Protein AF-A0A2A8S547-F1 (afdb_monomer)

Sequence (89 aa):
MIFAPVGLGVLVDIIVILLTVFLRKRTDSRTLKNVPGIVGTLVALYLFYRGFFEVRGFEGAAYGILSITLIIFALISIIIANKRKEIAG

Solvent-accessible surface area (backbone atoms only — not comparable to full-atom values): 4480 Å² total; per-residue (Å²): 121,62,66,60,31,44,50,52,23,51,58,55,39,52,53,40,40,53,49,20,56,50,38,52,73,75,45,86,54,64,68,68,16,30,44,48,18,53,51,34,38,52,52,16,53,52,37,30,48,40,18,68,75,72,37,66,68,74,62,7,54,32,32,38,51,19,17,53,44,27,39,57,46,15,52,51,24,37,50,61,38,68,50,77,80,76,78,82,124

Radius of gyration: 14.84 Å; Cα contacts (8 Å, |Δi|>4): 108; chains: 1; bounding box: 30×22×48 Å

Foldseek 3Di:
DLCVLLVVLVVVLVVLLVVLVVCLVVDPDLVSSLVSLVVLLVVLVVLLCCLPPPNDDPVSVSSPSNSVSSNVSSVVSNCSSPPDDPPPD

Nearest PDB structures (foldseek):
  4rng-assembly2_D  TM=6.099E-01  e=3.063E+00  Thermodesulfovibrio yellowstonii DSM 11347

Mean predicted aligned error: 4.42 Å

pLDDT: mean 90.49, std 9.95, range [38.97, 97.75]

Secondary structure (DSSP, 8-state):
--HHHHHHHHHHHHHHHHHHHHHHHH---HHHHHHHHHHHHHHHHHHHHIIIIIS-HHHHHHHHHHHHHHHHHHHHHHHHHHS------

Structure (mmCIF, N/CA/C/O backbone):
data_AF-A0A2A8S547-F1
#
_entry.id   AF-A0A2A8S547-F1
#
loop_
_atom_site.group_PDB
_atom_site.id
_atom_site.type_symbol
_atom_site.label_atom_id
_atom_site.label_alt_id
_atom_site.label_comp_id
_atom_site.label_asym_id
_atom_site.label_entity_id
_atom_site.label_seq_id
_atom_site.pdbx_PDB_ins_code
_atom_site.Cartn_x
_atom_site.Cartn_y
_atom_site.Cartn_z
_atom_site.occupancy
_atom_site.B_iso_or_equiv
_atom_site.auth_seq_id
_atom_site.auth_comp_id
_atom_site.auth_asym_id
_atom_site.auth_atom_id
_atom_site.pdbx_PDB_model_num
ATOM 1 N N . MET A 1 1 ? 9.159 12.487 -14.900 1.00 66.06 1 MET A N 1
ATOM 2 C CA . MET A 1 1 ? 7.731 12.181 -14.650 1.00 66.06 1 MET A CA 1
ATOM 3 C C . MET A 1 1 ? 7.550 11.464 -13.303 1.00 66.06 1 MET A C 1
ATOM 5 O O . MET A 1 1 ? 6.979 10.388 -13.242 1.00 66.06 1 MET A O 1
ATOM 9 N N . ILE A 1 2 ? 8.051 12.053 -12.212 1.00 77.12 2 ILE A N 1
ATOM 10 C CA . ILE A 1 2 ? 7.884 11.512 -10.846 1.00 77.12 2 ILE A CA 1
ATOM 11 C C . ILE A 1 2 ? 6.597 12.067 -10.217 1.00 77.12 2 ILE A C 1
ATOM 13 O O . ILE A 1 2 ? 5.876 11.358 -9.527 1.00 77.12 2 ILE A O 1
ATOM 17 N N . PHE A 1 3 ? 6.263 13.322 -10.534 1.00 82.50 3 PHE A N 1
ATOM 18 C CA . PHE A 1 3 ? 5.080 14.007 -10.014 1.00 82.50 3 PHE A CA 1
ATOM 19 C C . PHE A 1 3 ? 3.762 13.297 -10.328 1.00 82.50 3 PHE A C 1
ATOM 21 O O . PHE A 1 3 ? 2.915 13.203 -9.451 1.00 82.50 3 PHE A O 1
ATOM 28 N N . ALA A 1 4 ? 3.590 12.776 -11.545 1.00 88.81 4 ALA A N 1
ATOM 29 C CA . ALA A 1 4 ? 2.364 12.078 -11.931 1.00 88.81 4 ALA A CA 1
ATOM 30 C C . ALA A 1 4 ? 2.122 10.784 -11.120 1.00 88.81 4 ALA A C 1
ATOM 32 O O . ALA A 1 4 ? 1.066 10.687 -10.497 1.00 88.81 4 ALA A O 1
ATOM 33 N N . PRO A 1 5 ? 3.063 9.817 -11.048 1.00 89.44 5 PRO A N 1
ATOM 34 C CA . PRO A 1 5 ? 2.864 8.603 -10.256 1.00 89.44 5 PRO A CA 1
ATOM 35 C C . PRO A 1 5 ? 2.773 8.881 -8.751 1.00 89.44 5 PRO A C 1
ATOM 37 O O . PRO A 1 5 ? 1.930 8.291 -8.085 1.00 89.44 5 PRO A O 1
ATOM 40 N N . VAL A 1 6 ? 3.564 9.813 -8.207 1.00 90.81 6 VAL A N 1
ATOM 41 C CA . VAL A 1 6 ? 3.450 10.185 -6.784 1.00 90.81 6 VAL A CA 1
ATOM 42 C C . VAL A 1 6 ? 2.104 10.854 -6.500 1.00 90.81 6 VAL A C 1
ATOM 44 O O . VAL A 1 6 ? 1.426 10.486 -5.546 1.00 90.81 6 VAL A O 1
ATOM 47 N N . GLY A 1 7 ? 1.682 11.804 -7.339 1.00 91.50 7 GLY A N 1
ATOM 48 C CA . GLY A 1 7 ? 0.411 12.511 -7.183 1.00 91.50 7 GLY A CA 1
ATOM 49 C C . GLY A 1 7 ? -0.794 11.576 -7.265 1.00 91.50 7 GLY A C 1
ATOM 50 O O . GLY A 1 7 ? -1.684 11.658 -6.422 1.00 91.50 7 GLY A O 1
ATOM 51 N N . LEU A 1 8 ? -0.798 10.643 -8.224 1.00 93.00 8 LEU A N 1
ATOM 52 C CA . LEU A 1 8 ? -1.833 9.611 -8.317 1.00 93.00 8 LEU A CA 1
ATOM 53 C C . LEU A 1 8 ? -1.843 8.698 -7.088 1.00 93.00 8 LEU A C 1
ATOM 55 O O . LEU A 1 8 ? -2.918 8.445 -6.552 1.00 93.00 8 LEU A O 1
ATOM 59 N N . GLY A 1 9 ? -0.672 8.250 -6.621 1.00 91.62 9 GLY A N 1
ATOM 60 C CA . GLY A 1 9 ? -0.558 7.446 -5.402 1.00 91.62 9 GLY A CA 1
ATOM 61 C C . GLY A 1 9 ? -1.175 8.156 -4.201 1.00 91.62 9 GLY A C 1
ATOM 62 O O . GLY A 1 9 ? -2.110 7.642 -3.600 1.00 91.62 9 GLY A O 1
ATOM 63 N N . VAL A 1 10 ? -0.756 9.398 -3.942 1.00 93.81 10 VAL A N 1
ATOM 64 C CA . VAL A 1 10 ? -1.284 10.216 -2.839 1.00 93.81 10 VAL A CA 1
ATOM 65 C C . VAL A 1 10 ? -2.800 10.402 -2.939 1.00 93.81 10 VAL A C 1
ATOM 67 O O . VAL A 1 10 ? -3.494 10.257 -1.936 1.00 93.81 10 VAL A O 1
ATOM 70 N N . LEU A 1 11 ? -3.341 10.702 -4.125 1.00 94.94 11 LEU A N 1
ATOM 71 C CA . LEU A 1 11 ? -4.788 10.868 -4.304 1.00 94.94 11 LEU A CA 1
ATOM 72 C C . LEU A 1 11 ? -5.561 9.585 -3.981 1.00 94.94 11 LEU A C 1
ATOM 74 O O . LEU A 1 11 ? -6.559 9.637 -3.260 1.00 94.94 11 LEU A O 1
ATOM 78 N N . VAL A 1 12 ? -5.094 8.441 -4.485 1.00 93.69 12 VAL A N 1
ATOM 79 C CA . VAL A 1 12 ? -5.698 7.132 -4.201 1.00 93.69 12 VAL A CA 1
ATOM 80 C C . VAL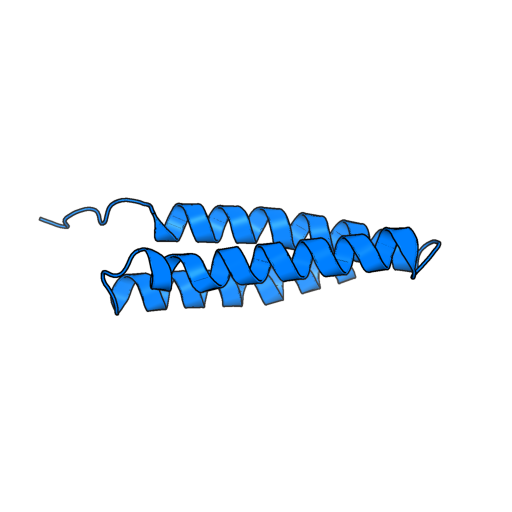 A 1 12 ? -5.608 6.816 -2.708 1.00 93.69 12 VAL A C 1
ATOM 82 O O . VAL A 1 12 ? -6.591 6.405 -2.093 1.00 93.69 12 VAL A O 1
ATOM 85 N N . ASP A 1 13 ? -4.463 7.071 -2.091 1.00 92.38 13 ASP A N 1
ATOM 86 C CA . ASP A 1 13 ? -4.218 6.746 -0.693 1.00 92.38 13 ASP A CA 1
ATOM 87 C C . ASP A 1 13 ? -4.953 7.642 0.303 1.00 92.38 13 ASP A C 1
ATOM 89 O O . ASP A 1 13 ? -5.333 7.186 1.386 1.00 92.38 13 ASP A O 1
ATOM 93 N N . ILE A 1 14 ? -5.226 8.900 -0.052 1.00 94.81 14 ILE A N 1
ATOM 94 C CA . ILE A 1 14 ? -6.121 9.756 0.733 1.00 94.81 14 ILE A CA 1
ATOM 95 C C . ILE A 1 14 ? -7.492 9.081 0.861 1.00 94.81 14 ILE A C 1
ATOM 97 O O . ILE A 1 14 ? -8.061 9.047 1.954 1.00 94.81 14 ILE A O 1
ATOM 101 N N . ILE A 1 15 ? -8.001 8.482 -0.221 1.00 94.44 15 ILE A N 1
ATOM 102 C CA . ILE A 1 15 ? -9.273 7.747 -0.202 1.00 94.44 15 ILE A CA 1
ATOM 103 C C . ILE A 1 15 ? -9.162 6.516 0.710 1.00 94.44 15 ILE A C 1
ATOM 105 O O . ILE A 1 15 ? -10.058 6.281 1.524 1.00 94.44 15 ILE A O 1
ATOM 109 N N . VAL A 1 16 ? -8.053 5.769 0.637 1.00 93.94 16 VAL A N 1
ATOM 110 C CA . VAL A 1 16 ? -7.796 4.603 1.505 1.00 93.94 16 VAL A CA 1
ATOM 111 C C . VAL A 1 16 ? -7.797 5.004 2.982 1.00 93.94 16 VAL A C 1
ATOM 113 O O . VAL A 1 16 ? -8.478 4.371 3.791 1.00 93.94 16 VAL A O 1
ATOM 116 N N . ILE A 1 17 ? -7.101 6.083 3.350 1.00 94.12 17 ILE A N 1
ATOM 117 C CA . ILE A 1 17 ? -7.064 6.580 4.732 1.00 94.12 17 ILE A CA 1
ATOM 118 C C . ILE A 1 17 ? -8.450 7.031 5.192 1.00 94.12 17 ILE A C 1
ATOM 120 O O . ILE A 1 17 ? -8.871 6.672 6.296 1.00 94.12 17 ILE A O 1
ATOM 124 N N . LEU A 1 18 ? -9.177 7.796 4.373 1.00 94.62 18 LEU A N 1
ATOM 125 C CA . LEU A 1 18 ? -10.529 8.245 4.710 1.00 94.62 18 LEU A CA 1
ATOM 126 C C . LEU A 1 18 ? -11.460 7.055 4.959 1.00 94.62 18 LEU A C 1
ATOM 128 O O . LEU A 1 18 ? -12.204 7.055 5.945 1.00 94.62 18 LEU A O 1
ATOM 132 N N . LEU A 1 19 ? -11.365 6.011 4.132 1.00 92.69 19 LEU A N 1
ATOM 133 C CA . LEU A 1 19 ? -12.120 4.775 4.307 1.00 92.69 19 LEU A CA 1
ATOM 134 C C . LEU A 1 19 ? -11.741 4.056 5.610 1.00 92.69 19 LEU A C 1
ATOM 136 O O . LEU A 1 19 ? -12.624 3.635 6.359 1.00 92.69 19 LEU A O 1
ATOM 140 N N . THR A 1 20 ? -10.451 3.966 5.939 1.00 93.81 20 THR A N 1
ATOM 141 C CA . THR A 1 20 ? -9.986 3.393 7.211 1.00 93.81 20 THR A CA 1
ATOM 142 C C . THR A 1 20 ? -10.514 4.159 8.416 1.00 93.81 20 THR A C 1
ATOM 144 O O . THR A 1 20 ? -11.006 3.550 9.368 1.00 93.81 20 THR A O 1
ATOM 147 N N . VAL A 1 21 ? -10.451 5.492 8.391 1.00 93.38 21 VAL A N 1
ATOM 148 C CA . VAL A 1 21 ? -10.979 6.344 9.466 1.00 93.38 21 VAL A CA 1
ATOM 149 C C . VAL A 1 21 ? -12.492 6.166 9.594 1.00 93.38 21 VAL A C 1
ATOM 151 O O . VAL A 1 21 ? -13.006 6.059 10.710 1.00 93.38 21 VAL A O 1
ATOM 154 N N . PHE A 1 22 ? -13.208 6.091 8.473 1.00 92.88 22 PHE A N 1
ATOM 155 C CA . PHE A 1 22 ? -14.645 5.845 8.451 1.00 92.88 22 PHE A CA 1
ATOM 156 C C . PHE A 1 22 ? -15.004 4.483 9.065 1.00 92.88 22 PHE A C 1
ATOM 158 O O . PHE A 1 22 ? -15.830 4.417 9.979 1.00 92.88 22 PHE A O 1
ATOM 165 N N . LEU A 1 23 ? -14.332 3.406 8.648 1.00 90.44 23 LEU A N 1
ATOM 166 C CA . LEU A 1 23 ? -14.535 2.064 9.204 1.00 90.44 23 LEU A CA 1
ATOM 167 C C . LEU A 1 23 ? -14.186 2.016 10.694 1.00 90.44 23 LEU A C 1
ATOM 169 O O . LEU A 1 23 ? -14.941 1.452 11.483 1.00 90.44 23 LEU A O 1
ATOM 173 N N . ARG A 1 24 ? -13.110 2.687 11.117 1.00 89.44 24 ARG A N 1
ATOM 174 C CA . ARG A 1 24 ? -12.717 2.793 12.531 1.00 89.44 24 ARG A CA 1
ATOM 175 C C . ARG A 1 24 ? -13.791 3.444 13.408 1.00 89.44 24 ARG A C 1
ATOM 177 O O . ARG A 1 24 ? -13.887 3.099 14.587 1.00 89.44 24 ARG A O 1
ATOM 184 N N . LYS A 1 25 ? -14.591 4.364 12.855 1.00 89.31 25 LYS A N 1
ATOM 185 C CA . LYS A 1 25 ? -15.734 4.982 13.550 1.00 89.31 25 LYS A CA 1
ATOM 186 C C . LYS A 1 25 ? -16.965 4.072 13.589 1.00 89.31 25 LYS A C 1
ATOM 188 O O . LYS A 1 25 ? -17.712 4.130 14.557 1.00 89.31 25 LYS A O 1
ATOM 193 N N . ARG A 1 26 ? -17.187 3.256 12.554 1.00 89.12 26 ARG A N 1
ATOM 194 C CA . ARG A 1 26 ? -18.414 2.457 12.374 1.00 89.12 26 ARG A CA 1
ATOM 195 C C . ARG A 1 26 ? -18.349 1.043 12.942 1.00 89.12 26 ARG A C 1
ATOM 197 O O . ARG A 1 26 ? -19.391 0.469 13.225 1.00 89.12 26 ARG A O 1
ATOM 204 N N . THR A 1 27 ? -17.158 0.471 13.080 1.00 88.25 27 THR A N 1
ATOM 205 C CA . THR A 1 27 ? -16.986 -0.900 13.563 1.00 88.25 27 THR A CA 1
ATOM 206 C C . THR A 1 27 ? -15.904 -0.984 14.628 1.00 88.25 27 THR A C 1
ATOM 208 O O . THR A 1 27 ? -14.942 -0.212 14.623 1.00 88.25 27 THR A O 1
ATOM 211 N N . ASP A 1 28 ? -16.025 -1.963 15.523 1.00 84.50 28 ASP A N 1
ATOM 212 C CA . ASP A 1 28 ? -14.950 -2.333 16.439 1.00 84.50 28 ASP A CA 1
ATOM 213 C C . ASP A 1 28 ? -14.108 -3.518 15.962 1.00 84.50 28 ASP A C 1
ATOM 215 O O . ASP A 1 28 ? -12.996 -3.709 16.466 1.00 84.50 28 ASP A O 1
ATOM 219 N N . SER A 1 29 ? -14.546 -4.208 14.904 1.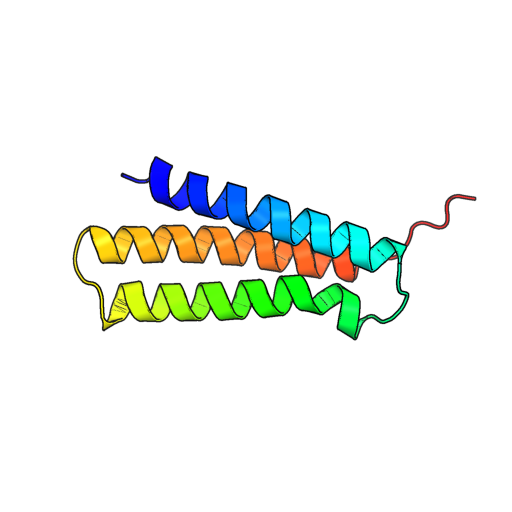00 89.81 29 SER A N 1
ATOM 220 C CA . SER A 1 29 ? -13.812 -5.322 14.303 1.00 89.81 29 SER A CA 1
ATOM 221 C C . SER A 1 29 ? -12.437 -4.878 13.807 1.00 89.81 29 SER A C 1
ATOM 223 O O . SER A 1 29 ? -12.318 -4.032 12.918 1.00 89.81 29 SER A O 1
ATOM 225 N N . ARG A 1 30 ? -11.377 -5.467 14.375 1.00 86.31 30 ARG A N 1
ATOM 226 C CA . ARG A 1 30 ? -9.991 -5.220 13.942 1.00 86.31 30 ARG A CA 1
ATOM 227 C C . ARG A 1 30 ? -9.775 -5.659 12.501 1.00 86.31 30 ARG A C 1
ATOM 229 O O . ARG A 1 30 ? -9.105 -4.955 11.755 1.00 86.31 30 ARG A O 1
ATOM 236 N N . THR A 1 31 ? -10.369 -6.780 12.100 1.00 89.38 31 THR A N 1
ATOM 237 C CA . THR A 1 31 ? -10.248 -7.302 10.736 1.00 89.38 31 THR A CA 1
ATOM 238 C C . THR A 1 31 ? -10.768 -6.285 9.733 1.00 89.38 31 THR A C 1
ATOM 240 O O . THR A 1 31 ? -10.041 -5.893 8.828 1.00 89.38 31 THR A O 1
ATOM 243 N N . LEU A 1 32 ? -11.981 -5.767 9.954 1.00 91.38 32 LEU A N 1
ATOM 244 C CA . LEU A 1 32 ? -12.632 -4.863 9.008 1.00 91.38 32 LEU A CA 1
ATOM 245 C C . LEU A 1 32 ? -11.922 -3.500 8.911 1.00 91.38 32 LEU A C 1
ATOM 247 O O . LEU A 1 32 ? -11.834 -2.934 7.828 1.00 91.38 32 LEU A O 1
ATOM 251 N N . LYS A 1 33 ? -11.339 -3.001 10.012 1.00 92.38 33 LYS A N 1
ATOM 252 C CA . LYS A 1 33 ? -10.526 -1.767 10.010 1.00 92.38 33 LYS A CA 1
ATOM 253 C C . LYS A 1 33 ? -9.236 -1.900 9.198 1.00 92.38 33 LYS A C 1
ATOM 255 O O . LYS A 1 33 ? -8.790 -0.914 8.623 1.00 92.38 33 LYS A O 1
ATOM 260 N N . ASN A 1 34 ? -8.639 -3.093 9.171 1.00 93.25 34 ASN A N 1
ATOM 261 C CA . ASN A 1 34 ? -7.388 -3.354 8.458 1.00 93.25 34 ASN A CA 1
ATOM 262 C C . ASN A 1 34 ? -7.594 -3.639 6.962 1.00 93.25 34 ASN A C 1
ATOM 264 O O . ASN A 1 34 ? -6.631 -3.539 6.206 1.00 93.25 34 ASN A O 1
ATOM 268 N N . VAL A 1 35 ? -8.823 -3.949 6.523 1.00 95.62 35 VAL A N 1
ATOM 269 C CA . VAL A 1 35 ? -9.129 -4.268 5.115 1.00 95.62 35 VAL A CA 1
ATOM 270 C C . VAL A 1 35 ? -8.569 -3.230 4.135 1.00 95.62 35 VAL A C 1
ATOM 272 O O . VAL A 1 35 ? -7.864 -3.652 3.222 1.00 95.62 35 VAL A O 1
ATOM 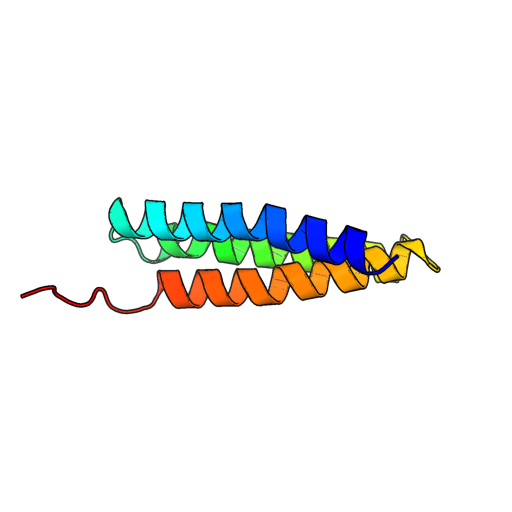275 N N . PRO A 1 36 ? -8.784 -1.906 4.298 1.00 94.31 36 PRO A N 1
ATOM 276 C CA . PRO A 1 36 ? -8.286 -0.940 3.317 1.00 94.31 36 PRO A CA 1
ATOM 277 C C . PRO A 1 36 ? -6.758 -0.956 3.185 1.00 94.31 36 PRO A C 1
ATOM 279 O O . PRO A 1 36 ? -6.241 -0.921 2.074 1.00 94.31 36 PRO A O 1
ATOM 282 N N . GLY A 1 37 ? -6.033 -1.078 4.302 1.00 95.00 37 GLY A N 1
ATOM 283 C CA . GLY A 1 37 ? -4.570 -1.125 4.302 1.00 95.00 37 GLY A CA 1
ATOM 284 C C . GLY A 1 37 ? -4.003 -2.437 3.749 1.00 95.00 37 GLY A C 1
ATOM 285 O O . GLY A 1 37 ? -3.020 -2.422 3.010 1.00 95.00 37 GLY A O 1
ATOM 286 N N . ILE A 1 38 ? -4.649 -3.576 4.027 1.00 96.06 38 ILE A N 1
ATOM 287 C CA . ILE A 1 38 ? -4.275 -4.871 3.433 1.00 96.06 38 ILE A CA 1
ATOM 288 C C . ILE A 1 38 ? -4.493 -4.841 1.917 1.00 96.06 38 ILE A C 1
ATOM 290 O O . ILE A 1 38 ? -3.594 -5.205 1.162 1.00 96.06 38 ILE A O 1
ATOM 294 N N . VAL A 1 39 ? -5.655 -4.362 1.462 1.00 96.38 39 VAL A N 1
ATOM 295 C CA . VAL A 1 39 ? -5.958 -4.228 0.030 1.00 96.38 39 VAL A CA 1
ATOM 296 C C . VAL A 1 39 ? -4.965 -3.281 -0.643 1.00 96.38 39 VAL A C 1
ATOM 298 O O . VAL A 1 39 ? -4.405 -3.639 -1.676 1.00 96.38 39 VAL A O 1
ATOM 301 N N . GLY A 1 40 ? -4.672 -2.126 -0.035 1.00 95.88 40 GLY A N 1
ATOM 302 C CA . GLY A 1 40 ? -3.665 -1.185 -0.539 1.00 95.88 40 GLY A CA 1
ATOM 303 C C . GLY A 1 40 ? -2.279 -1.819 -0.680 1.00 95.88 40 GLY A C 1
ATOM 304 O O . GLY A 1 40 ? -1.623 -1.652 -1.705 1.00 95.88 40 GLY A O 1
ATOM 305 N N . THR A 1 41 ? -1.874 -2.640 0.293 1.00 96.88 41 THR A N 1
ATOM 306 C CA . THR A 1 41 ? -0.602 -3.379 0.243 1.00 96.88 41 THR A CA 1
ATOM 307 C C . THR A 1 41 ? -0.570 -4.365 -0.928 1.00 96.88 41 THR A C 1
ATOM 309 O O . THR A 1 41 ? 0.407 -4.404 -1.673 1.00 96.88 41 THR A O 1
ATOM 312 N N . LEU A 1 42 ? -1.641 -5.138 -1.132 1.00 97.56 42 LEU A N 1
ATOM 313 C CA . LEU A 1 42 ? -1.730 -6.098 -2.240 1.00 97.56 42 LEU A CA 1
ATOM 314 C C . LEU A 1 42 ? -1.692 -5.404 -3.607 1.00 97.56 42 LEU A C 1
ATOM 316 O O . LEU A 1 42 ? -0.981 -5.855 -4.504 1.00 97.56 42 LEU A O 1
ATOM 320 N N . VAL A 1 43 ? -2.413 -4.290 -3.755 1.00 96.50 43 VAL A N 1
ATOM 321 C CA . VAL A 1 43 ? -2.407 -3.486 -4.986 1.00 96.50 43 VAL A CA 1
ATOM 322 C C . VAL A 1 43 ? -1.010 -2.939 -5.266 1.00 96.50 43 VAL A C 1
ATOM 324 O O . VAL A 1 43 ? -0.536 -3.014 -6.398 1.00 96.50 43 VAL A O 1
ATOM 327 N N . ALA A 1 44 ? -0.321 -2.435 -4.244 1.00 97.12 44 ALA A N 1
ATOM 328 C CA . ALA A 1 44 ? 1.030 -1.921 -4.400 1.00 97.12 44 ALA A CA 1
ATOM 329 C C . ALA A 1 44 ? 2.023 -3.014 -4.826 1.00 97.12 44 ALA A C 1
ATOM 331 O O . ALA A 1 44 ? 2.794 -2.801 -5.759 1.00 97.12 44 ALA A O 1
ATOM 332 N N . LEU A 1 45 ? 1.963 -4.201 -4.211 1.00 97.75 45 LEU A N 1
ATOM 333 C CA . LEU A 1 45 ? 2.796 -5.344 -4.600 1.00 97.75 45 LEU A CA 1
ATOM 334 C C . LEU A 1 45 ? 2.530 -5.784 -6.044 1.00 97.75 45 LEU A C 1
ATOM 336 O O . LEU A 1 45 ? 3.470 -6.060 -6.787 1.00 97.75 45 LEU A O 1
ATOM 340 N N . TYR A 1 46 ? 1.263 -5.804 -6.460 1.00 96.94 46 TYR A N 1
ATOM 341 C CA . TYR A 1 46 ? 0.892 -6.114 -7.838 1.00 96.94 46 TYR A CA 1
ATOM 342 C C . TYR A 1 46 ? 1.447 -5.081 -8.830 1.00 96.94 46 TYR A C 1
ATOM 344 O O . TYR A 1 46 ? 2.039 -5.451 -9.843 1.00 96.94 46 TYR A O 1
ATOM 352 N N . LEU A 1 47 ? 1.318 -3.785 -8.532 1.00 95.62 47 LEU A N 1
ATOM 353 C CA . LEU A 1 47 ? 1.861 -2.722 -9.385 1.00 95.62 47 LEU A CA 1
ATOM 354 C C . LEU A 1 47 ? 3.389 -2.755 -9.444 1.00 95.62 47 LEU A C 1
ATOM 356 O O . LEU A 1 47 ? 3.952 -2.539 -10.515 1.00 95.62 47 LEU A O 1
ATOM 360 N N . PHE A 1 48 ? 4.053 -3.073 -8.331 1.00 96.25 48 PHE A N 1
ATOM 361 C CA . PHE A 1 48 ? 5.499 -3.271 -8.307 1.00 96.25 48 PHE A CA 1
ATOM 362 C C . PHE A 1 48 ? 5.913 -4.447 -9.197 1.00 96.25 48 PHE A C 1
ATOM 364 O O . PHE A 1 48 ? 6.811 -4.301 -10.023 1.00 96.25 48 PHE A O 1
ATOM 371 N N . TYR A 1 49 ? 5.224 -5.589 -9.083 1.00 96.62 49 TYR A N 1
ATOM 372 C CA . TYR A 1 49 ? 5.466 -6.751 -9.937 1.00 96.62 49 TYR A CA 1
ATOM 373 C C . TYR A 1 49 ? 5.332 -6.386 -11.418 1.00 96.62 49 TYR A C 1
ATOM 375 O O . TYR A 1 49 ? 6.254 -6.626 -12.199 1.00 96.62 49 TYR A O 1
ATOM 383 N N . ARG A 1 50 ? 4.234 -5.724 -11.800 1.00 95.25 50 ARG A N 1
ATOM 384 C CA . ARG A 1 50 ? 4.036 -5.281 -13.185 1.00 95.25 50 ARG A CA 1
ATOM 385 C C . ARG A 1 50 ? 5.121 -4.312 -13.637 1.00 95.25 50 ARG A C 1
ATOM 387 O O . ARG A 1 50 ? 5.666 -4.495 -14.717 1.00 95.25 50 ARG A O 1
ATOM 394 N N . GLY A 1 51 ? 5.468 -3.325 -12.814 1.00 95.19 51 GLY A N 1
ATOM 395 C CA . GLY A 1 51 ? 6.503 -2.335 -13.120 1.00 95.19 51 GLY A CA 1
ATOM 396 C C . GLY A 1 51 ? 7.924 -2.895 -13.203 1.00 95.19 51 GLY A C 1
ATOM 397 O O . GLY A 1 51 ? 8.791 -2.259 -13.794 1.00 95.19 51 GLY A O 1
ATOM 398 N N . PHE A 1 52 ? 8.177 -4.064 -12.610 1.00 93.44 52 PHE A N 1
ATOM 399 C CA . PHE A 1 52 ? 9.493 -4.701 -12.624 1.00 93.44 52 PHE A CA 1
ATOM 400 C C . PHE A 1 52 ? 9.617 -5.784 -13.703 1.00 93.44 52 PHE A C 1
ATOM 402 O O . PHE A 1 52 ? 10.634 -5.858 -14.393 1.00 93.44 52 PHE A O 1
ATOM 409 N N . PHE A 1 53 ? 8.595 -6.630 -13.858 1.00 94.75 53 PHE A N 1
ATOM 410 C CA . PHE A 1 53 ? 8.658 -7.814 -14.719 1.00 94.75 53 PHE A CA 1
ATOM 411 C C . PHE A 1 53 ? 8.009 -7.613 -16.094 1.00 94.75 53 PHE A C 1
ATOM 413 O O . PHE A 1 53 ? 8.546 -8.106 -17.089 1.00 94.75 53 PHE A O 1
ATOM 420 N N . GLU A 1 54 ? 6.887 -6.892 -16.169 1.00 94.06 54 GLU A N 1
ATOM 421 C CA . GLU A 1 54 ? 6.087 -6.761 -17.397 1.00 94.06 54 GLU A CA 1
ATOM 422 C C . GLU A 1 54 ? 6.379 -5.454 -18.142 1.00 94.06 54 GLU A C 1
ATOM 424 O O . GLU A 1 54 ? 6.722 -5.455 -19.323 1.00 94.06 54 GLU A O 1
ATOM 429 N N . VAL A 1 55 ? 6.257 -4.329 -17.440 1.00 91.44 55 VAL A N 1
ATOM 430 C CA . VAL A 1 55 ? 6.416 -2.979 -17.978 1.00 91.4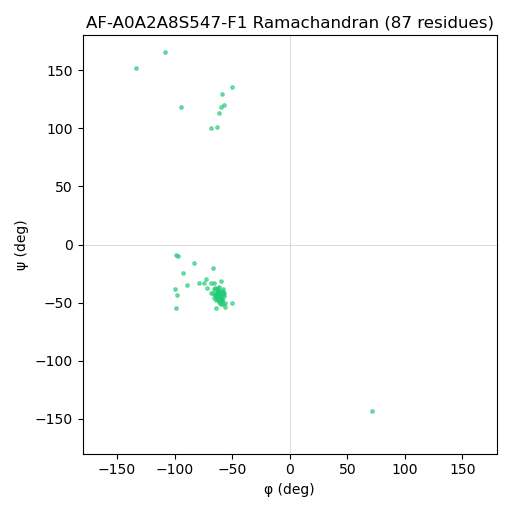4 55 VAL A CA 1
ATOM 431 C C . VAL A 1 55 ? 7.855 -2.544 -17.742 1.00 91.44 55 VAL A C 1
ATOM 433 O O . VAL A 1 55 ? 8.302 -2.458 -16.606 1.00 91.44 55 VAL A O 1
ATOM 436 N N . ARG A 1 56 ? 8.607 -2.278 -18.811 1.00 87.81 56 ARG A N 1
ATOM 437 C CA . ARG A 1 56 ? 10.043 -1.962 -18.733 1.00 87.81 56 ARG A CA 1
ATOM 438 C C . ARG A 1 56 ? 10.328 -0.496 -19.037 1.00 87.81 56 ARG A C 1
ATOM 440 O O . ARG A 1 56 ? 9.504 0.226 -19.592 1.00 87.81 56 ARG A O 1
ATOM 447 N N . GLY A 1 57 ? 11.538 -0.062 -18.697 1.00 90.19 57 GLY A N 1
ATOM 448 C CA . GLY A 1 57 ? 12.010 1.287 -18.986 1.00 90.19 57 GLY A CA 1
ATOM 449 C C . GLY A 1 57 ? 11.324 2.345 -18.124 1.00 90.19 57 GLY A C 1
ATOM 450 O O . GLY A 1 57 ? 11.062 2.136 -16.940 1.00 90.19 57 GLY A O 1
ATOM 451 N N . PHE A 1 58 ? 11.067 3.508 -18.718 1.00 90.69 58 PHE A N 1
ATOM 452 C CA . PHE A 1 58 ? 10.606 4.684 -17.987 1.00 90.69 58 PHE A CA 1
ATOM 453 C C . PHE A 1 58 ? 9.222 4.491 -17.335 1.00 90.69 58 PHE A C 1
ATOM 455 O O . PHE A 1 58 ? 8.997 4.926 -16.207 1.00 90.69 58 PHE A O 1
ATOM 462 N N . GLU A 1 59 ? 8.307 3.801 -18.017 1.00 90.62 59 GLU A N 1
ATOM 463 C CA . GLU A 1 59 ? 6.973 3.506 -17.490 1.00 90.62 59 GLU A CA 1
ATOM 464 C C . GLU A 1 59 ? 7.040 2.524 -16.310 1.00 90.62 59 GLU A C 1
ATOM 466 O O . GLU A 1 59 ? 6.418 2.761 -15.276 1.00 90.62 59 GLU A O 1
ATOM 471 N N . GLY A 1 60 ? 7.877 1.485 -16.403 1.00 92.81 60 GLY A N 1
ATOM 472 C CA . GLY A 1 60 ? 8.109 0.540 -15.305 1.00 92.81 60 GLY A CA 1
ATOM 473 C C . GLY A 1 60 ? 8.628 1.228 -14.039 1.00 92.81 60 GLY A C 1
ATOM 474 O O . GLY A 1 60 ? 8.119 0.999 -12.941 1.00 92.81 60 GLY A O 1
ATOM 475 N N . ALA A 1 61 ? 9.558 2.177 -14.195 1.00 93.00 61 ALA A N 1
ATOM 476 C CA . ALA A 1 61 ? 10.027 3.009 -13.088 1.00 93.00 61 ALA A CA 1
ATOM 477 C C . ALA A 1 61 ? 8.897 3.853 -12.461 1.00 93.00 61 ALA A C 1
ATOM 479 O O . ALA A 1 61 ? 8.862 4.019 -11.241 1.00 93.00 61 ALA A O 1
ATOM 480 N N . ALA A 1 62 ? 7.944 4.350 -13.260 1.00 94.44 62 ALA A N 1
ATOM 481 C CA . ALA A 1 62 ? 6.779 5.076 -12.753 1.00 94.44 62 ALA A CA 1
ATOM 482 C C . ALA A 1 62 ? 5.845 4.172 -11.926 1.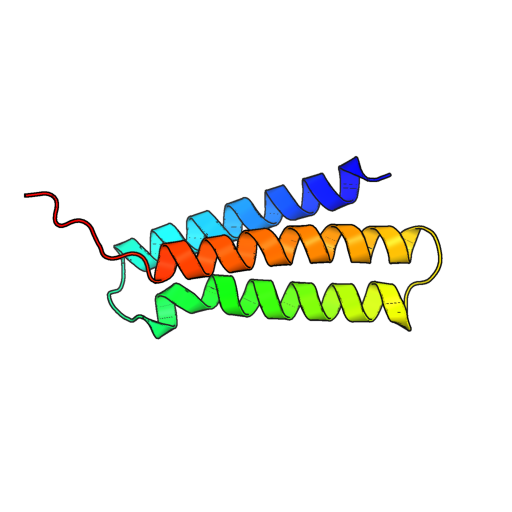00 94.44 62 ALA A C 1
ATOM 484 O O . ALA A 1 62 ? 5.414 4.586 -10.849 1.00 94.44 62 ALA A O 1
ATOM 485 N N . TYR A 1 63 ? 5.593 2.934 -12.370 1.00 94.69 63 TYR A N 1
ATOM 486 C CA . TYR A 1 63 ? 4.870 1.926 -11.579 1.00 94.69 63 TYR A CA 1
ATOM 487 C C . TYR A 1 63 ? 5.596 1.596 -10.269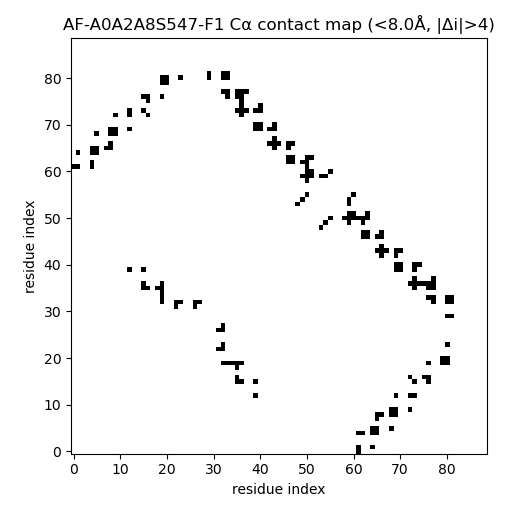 1.00 94.69 63 TYR A C 1
ATOM 489 O O . TYR A 1 63 ? 4.958 1.507 -9.220 1.00 94.69 63 TYR A O 1
ATOM 497 N N . GLY A 1 64 ? 6.928 1.490 -10.302 1.00 94.50 64 GLY A N 1
ATOM 498 C CA . GLY A 1 64 ? 7.752 1.320 -9.105 1.00 94.50 64 GLY A CA 1
ATOM 499 C C . GLY A 1 64 ? 7.565 2.465 -8.102 1.00 94.50 64 GLY A C 1
ATOM 500 O O . GLY A 1 64 ? 7.226 2.226 -6.945 1.00 94.50 64 GLY A O 1
ATOM 501 N N . ILE A 1 65 ? 7.686 3.720 -8.542 1.00 95.00 65 ILE A N 1
ATOM 502 C CA . ILE A 1 65 ? 7.487 4.903 -7.682 1.00 95.00 65 ILE A CA 1
ATOM 503 C C . ILE A 1 65 ? 6.055 4.967 -7.123 1.00 95.00 65 ILE A C 1
ATOM 505 O O . ILE A 1 65 ? 5.860 5.250 -5.936 1.00 95.00 65 ILE A O 1
ATOM 509 N N . LEU A 1 66 ? 5.052 4.679 -7.958 1.00 95.50 66 LEU A N 1
ATOM 510 C CA . LEU A 1 66 ? 3.652 4.607 -7.540 1.00 95.50 66 LEU A CA 1
ATOM 511 C C . LEU A 1 66 ? 3.464 3.541 -6.450 1.00 95.50 66 LEU A C 1
ATOM 513 O O . LEU A 1 66 ? 2.873 3.826 -5.413 1.00 95.50 66 LEU A O 1
ATOM 517 N N . SER A 1 67 ? 4.020 2.341 -6.640 1.00 96.19 67 SER A N 1
ATOM 518 C CA . SER A 1 67 ? 3.911 1.246 -5.669 1.00 96.19 67 SER A CA 1
ATOM 519 C C . SER A 1 67 ? 4.550 1.569 -4.315 1.00 96.19 67 SER A C 1
ATOM 521 O O . SER A 1 67 ? 3.980 1.238 -3.277 1.00 96.19 67 SER A O 1
ATOM 523 N N . ILE A 1 68 ? 5.686 2.276 -4.302 1.00 95.81 68 ILE A N 1
ATOM 524 C CA . ILE A 1 68 ? 6.340 2.710 -3.060 1.00 95.81 68 ILE A CA 1
ATOM 525 C C . ILE A 1 68 ? 5.439 3.691 -2.307 1.00 95.81 68 ILE A C 1
ATOM 527 O O . ILE A 1 68 ? 5.281 3.575 -1.093 1.00 95.81 68 ILE A O 1
ATOM 531 N N . THR A 1 69 ? 4.820 4.626 -3.033 1.00 95.19 69 THR A N 1
ATOM 532 C CA . THR A 1 69 ? 3.886 5.599 -2.451 1.00 95.19 69 THR A CA 1
ATOM 533 C C . THR A 1 69 ? 2.703 4.873 -1.802 1.00 95.19 69 THR A C 1
ATOM 535 O O . THR A 1 69 ? 2.458 5.065 -0.611 1.00 95.19 69 THR A O 1
ATOM 538 N N . LEU A 1 70 ? 2.074 3.948 -2.537 1.00 95.81 70 LEU A N 1
ATOM 539 C CA . LEU A 1 70 ? 0.954 3.135 -2.050 1.00 95.81 70 LEU A CA 1
ATOM 540 C C . LEU A 1 70 ? 1.319 2.297 -0.815 1.00 95.81 70 LEU A C 1
ATOM 542 O O . LEU A 1 70 ? 0.536 2.209 0.128 1.00 95.81 70 LEU A O 1
ATOM 546 N N . ILE A 1 71 ? 2.521 1.708 -0.765 1.00 96.31 71 ILE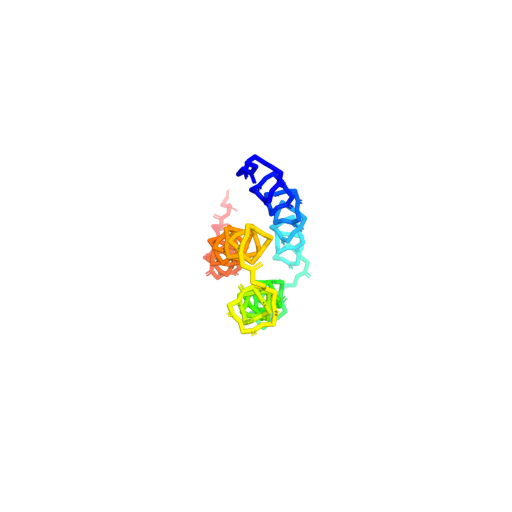 A N 1
ATOM 547 C CA . ILE A 1 71 ? 2.986 0.954 0.413 1.00 96.31 71 ILE A CA 1
ATOM 548 C C . ILE A 1 71 ? 3.063 1.848 1.652 1.00 96.31 71 ILE A C 1
ATOM 550 O O . ILE A 1 71 ? 2.598 1.449 2.719 1.00 96.31 71 ILE A O 1
ATOM 554 N N . ILE A 1 72 ? 3.6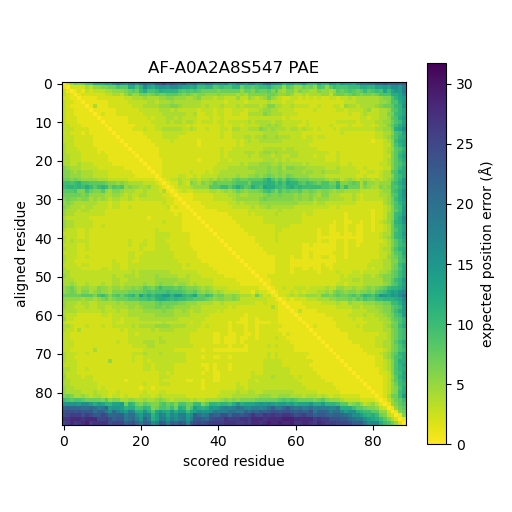34 3.050 1.533 1.00 95.75 72 ILE A N 1
ATOM 555 C CA . ILE A 1 72 ? 3.807 3.957 2.678 1.00 95.75 72 ILE A CA 1
ATOM 556 C C . ILE A 1 72 ? 2.447 4.284 3.300 1.00 95.75 72 ILE A C 1
ATOM 558 O O . ILE A 1 72 ? 2.262 4.167 4.514 1.00 95.75 72 ILE A O 1
ATOM 562 N N . PHE A 1 73 ? 1.470 4.644 2.477 1.00 94.62 73 PHE A N 1
ATOM 563 C CA . PHE A 1 73 ? 0.139 4.996 2.951 1.00 94.62 73 PHE A CA 1
ATOM 564 C C . PHE A 1 73 ? -0.692 3.788 3.391 1.00 94.62 73 PHE A C 1
ATOM 566 O O . PHE A 1 73 ? -1.441 3.897 4.365 1.00 94.62 73 PHE A O 1
ATOM 573 N N . ALA A 1 74 ? -0.525 2.623 2.764 1.00 95.19 74 ALA A N 1
ATOM 574 C CA . ALA A 1 74 ? -1.119 1.377 3.239 1.00 95.19 74 ALA A CA 1
ATOM 575 C C . ALA A 1 74 ? -0.641 1.036 4.662 1.00 95.19 74 ALA A C 1
ATOM 577 O O . ALA A 1 74 ? -1.453 0.691 5.525 1.00 95.19 74 ALA A O 1
ATOM 578 N N . LEU A 1 75 ? 0.651 1.222 4.953 1.00 96.12 75 LEU A N 1
ATOM 579 C CA . LEU A 1 75 ? 1.193 1.061 6.304 1.00 96.12 75 LEU A CA 1
ATOM 580 C C . LEU A 1 75 ? 0.611 2.097 7.275 1.00 96.12 75 LEU A C 1
ATOM 582 O O . LEU A 1 75 ? 0.191 1.731 8.375 1.00 96.12 75 LEU A O 1
ATOM 586 N N . ILE A 1 76 ? 0.508 3.367 6.870 1.00 95.19 76 ILE A N 1
ATOM 587 C CA . ILE A 1 76 ? -0.142 4.418 7.675 1.00 95.19 76 ILE A CA 1
ATOM 588 C C . ILE A 1 76 ? -1.598 4.042 7.985 1.00 95.19 76 ILE A C 1
ATOM 590 O O . ILE A 1 76 ? -2.041 4.160 9.128 1.00 95.19 76 ILE A O 1
ATOM 594 N N . SER A 1 77 ? -2.336 3.537 6.997 1.00 94.00 77 SER A N 1
ATOM 595 C CA . SER A 1 77 ? -3.708 3.055 7.152 1.00 94.00 77 SER A CA 1
ATOM 596 C C . SER A 1 77 ? -3.797 1.930 8.194 1.00 94.00 77 SER A C 1
ATOM 598 O O . SER A 1 77 ? -4.600 2.018 9.125 1.00 94.00 77 SER A O 1
ATOM 600 N N . ILE A 1 78 ? -2.917 0.926 8.129 1.00 94.50 78 ILE A N 1
ATOM 601 C CA . ILE A 1 78 ? -2.855 -0.165 9.117 1.00 94.50 78 ILE A CA 1
ATOM 602 C C . ILE A 1 78 ? -2.526 0.375 10.519 1.00 94.50 78 ILE A C 1
ATOM 604 O O . ILE A 1 78 ? -3.129 -0.044 11.511 1.00 94.50 78 ILE A O 1
ATOM 608 N N . IL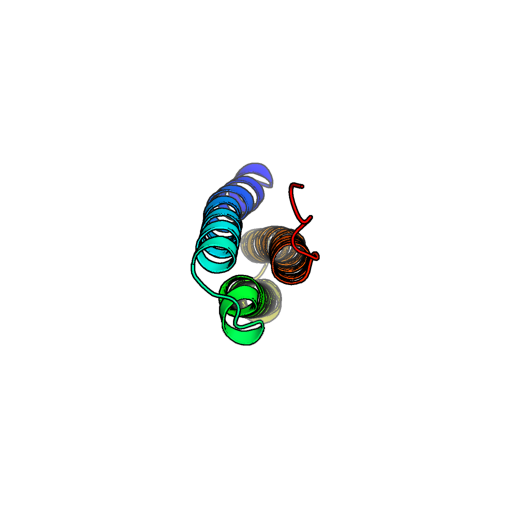E A 1 79 ? -1.613 1.343 10.630 1.00 95.00 79 ILE A N 1
ATOM 609 C CA . ILE A 1 79 ? -1.286 1.983 11.912 1.00 95.00 79 ILE A CA 1
ATOM 610 C C . ILE A 1 79 ? -2.520 2.704 12.477 1.00 95.00 79 ILE A C 1
ATOM 612 O O . ILE A 1 79 ? -2.865 2.509 13.644 1.00 95.00 79 ILE A O 1
ATOM 616 N N . ILE A 1 80 ? -3.234 3.486 11.661 1.00 92.75 80 ILE A N 1
ATOM 617 C CA . ILE A 1 80 ? -4.464 4.189 12.068 1.00 92.75 80 ILE A CA 1
ATOM 618 C C . ILE A 1 80 ? -5.547 3.195 12.503 1.00 92.75 80 ILE A C 1
ATOM 620 O O . ILE A 1 80 ? -6.203 3.409 13.528 1.00 92.75 80 ILE A O 1
ATOM 624 N N . ALA A 1 81 ? -5.725 2.103 11.756 1.00 91.88 81 ALA A N 1
ATOM 625 C CA . ALA A 1 81 ? -6.693 1.050 12.048 1.00 91.88 81 ALA A CA 1
ATOM 626 C C . ALA A 1 81 ? -6.471 0.417 13.432 1.00 91.88 81 ALA A C 1
ATOM 628 O O . ALA A 1 81 ? -7.440 0.131 14.143 1.00 91.88 81 ALA A O 1
ATOM 629 N N . ASN A 1 82 ? -5.204 0.240 13.823 1.00 91.44 82 ASN A N 1
ATOM 630 C CA . ASN A 1 82 ? -4.810 -0.442 15.056 1.00 91.44 82 ASN A CA 1
ATOM 631 C C . ASN A 1 82 ? -4.477 0.502 16.223 1.00 91.44 82 ASN A C 1
ATOM 633 O O . ASN A 1 82 ? -4.341 0.039 17.358 1.00 91.44 82 ASN A O 1
ATOM 637 N N . LYS A 1 83 ? -4.396 1.820 15.995 1.00 89.50 83 LYS A N 1
ATOM 638 C CA . LYS A 1 83 ? -4.214 2.803 17.072 1.00 89.50 83 LYS A CA 1
ATOM 639 C C . LYS A 1 83 ? -5.373 2.688 18.070 1.00 89.50 83 LYS A C 1
ATOM 641 O O . LYS A 1 83 ? -6.543 2.745 17.661 1.00 89.50 83 LYS A O 1
ATOM 646 N N . ARG A 1 84 ? -5.073 2.572 19.377 1.00 78.88 84 ARG A N 1
ATOM 647 C CA . ARG A 1 84 ? -6.108 2.584 20.434 1.00 78.88 84 ARG A CA 1
ATOM 648 C C . ARG A 1 84 ? -7.025 3.791 20.217 1.00 78.88 84 ARG A C 1
ATOM 650 O O . ARG A 1 84 ? -6.552 4.878 19.880 1.00 78.88 84 ARG A O 1
ATOM 657 N N . LYS A 1 85 ? -8.341 3.589 20.337 1.00 66.50 85 LYS A N 1
ATOM 658 C CA . LYS A 1 85 ? -9.271 4.715 20.471 1.00 66.50 85 LYS A CA 1
ATOM 659 C C . LYS A 1 85 ? -8.852 5.418 21.763 1.00 66.50 85 LYS A C 1
ATOM 661 O O . LYS A 1 85 ? -8.909 4.790 22.817 1.00 66.50 85 LYS A O 1
ATOM 666 N N . GLU A 1 86 ? -8.335 6.642 21.671 1.00 60.06 86 GLU A N 1
ATOM 667 C CA . GLU A 1 86 ? -8.269 7.495 22.855 1.00 60.06 86 GLU A CA 1
ATOM 668 C C . GLU A 1 86 ? -9.701 7.610 23.357 1.00 60.06 86 GLU A C 1
ATOM 670 O O . GLU A 1 86 ? -10.608 7.968 22.600 1.00 60.06 86 GLU A O 1
ATOM 675 N N . ILE A 1 87 ? -9.909 7.173 24.594 1.00 56.22 87 ILE A N 1
ATOM 676 C CA . ILE A 1 87 ? -11.157 7.396 25.298 1.00 56.22 87 ILE A CA 1
ATOM 677 C C . ILE A 1 87 ? -11.152 8.903 25.534 1.00 56.22 87 ILE A C 1
ATOM 679 O O . ILE A 1 87 ? -10.397 9.384 26.374 1.00 56.22 87 ILE A O 1
ATOM 683 N N . ALA A 1 88 ? -11.883 9.653 24.709 1.00 55.56 88 ALA A N 1
ATOM 684 C CA . ALA A 1 88 ? -12.222 11.022 25.053 1.00 55.56 88 ALA A CA 1
ATOM 685 C C . ALA A 1 88 ? -13.090 10.914 26.312 1.00 55.56 88 ALA A C 1
ATOM 687 O O . ALA A 1 88 ? -14.223 10.436 26.229 1.00 55.56 88 ALA A O 1
ATOM 688 N N . GLY A 1 89 ? -12.465 11.174 27.462 1.00 38.97 89 GLY A N 1
ATOM 689 C CA . GLY A 1 89 ? -13.132 11.302 28.754 1.00 38.97 89 GLY A CA 1
ATOM 690 C C . GLY A 1 89 ? -13.974 12.562 28.809 1.00 38.97 89 GLY A C 1
ATOM 691 O O . GLY A 1 89 ? -13.626 13.529 28.093 1.00 38.97 89 GLY A O 1
#